Protein AF-A0A527FBK5-F1 (afdb_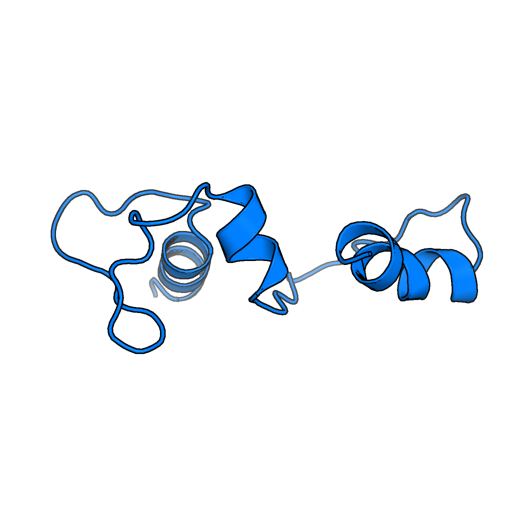monomer_lite)

Secondary structure (DSSP, 8-state):
--HHHHHHHHTTSS--SSS--EETTEETTSS-HHHHHHTS----SS----TTS-HHHHHTHHHHHH-

pLDDT: mean 90.53, std 5.86, range [68.31, 96.88]

Radius of gyration: 14.26 Å; chains: 1; bounding box: 36×31×37 Å

Foldseek 3Di:
DCPVVVLCCQLVVDPDPDDFDDDPNHTCVVDDSVVSNLVDDDDDPDDPADPPDDPVCRVCPSVVVVD

Structure (mmCIF, N/CA/C/O backbone):
data_AF-A0A527FBK5-F1
#
_entry.id   AF-A0A527FBK5-F1
#
loop_
_atom_site.group_PDB
_atom_site.id
_atom_site.type_symbol
_atom_site.label_atom_id
_atom_site.label_alt_id
_atom_site.label_comp_id
_atom_site.label_asym_id
_atom_site.label_entity_id
_atom_site.label_seq_id
_atom_site.pdbx_PDB_ins_code
_atom_site.Cartn_x
_atom_site.Cartn_y
_atom_site.Cartn_z
_atom_site.occupancy
_atom_site.B_iso_or_equiv
_atom_site.auth_seq_id
_atom_site.auth_comp_id
_atom_site.auth_asym_id
_atom_site.auth_atom_id
_atom_site.pdbx_PDB_model_num
ATOM 1 N N . SER A 1 1 ? 4.925 17.454 9.182 1.00 68.31 1 SER A N 1
ATOM 2 C CA . SER A 1 1 ? 3.462 17.671 9.073 1.00 68.31 1 SER A CA 1
ATOM 3 C C . SER A 1 1 ? 2.665 16.397 8.736 1.00 68.31 1 SER A C 1
ATOM 5 O O . SER A 1 1 ? 1.684 16.478 8.016 1.00 68.31 1 SER A O 1
ATOM 7 N N . GLY A 1 2 ? 3.028 15.209 9.249 1.00 87.75 2 GLY A N 1
ATOM 8 C CA . GLY A 1 2 ? 2.158 14.008 9.262 1.00 87.75 2 GLY A CA 1
ATOM 9 C C . GLY A 1 2 ? 1.849 13.286 7.936 1.00 87.75 2 GLY A C 1
ATOM 10 O O . GLY A 1 2 ? 1.502 12.111 7.966 1.00 87.75 2 GLY A O 1
ATOM 11 N N . LYS A 1 3 ? 2.022 13.928 6.776 1.00 92.75 3 LYS A N 1
ATOM 12 C CA . LYS A 1 3 ? 1.649 13.381 5.454 1.00 92.75 3 LYS A CA 1
ATOM 13 C C . LYS A 1 3 ? 2.251 12.007 5.144 1.00 92.75 3 LYS A C 1
ATOM 15 O O . LYS A 1 3 ? 1.530 11.087 4.778 1.00 92.75 3 LYS A O 1
ATOM 20 N N . THR A 1 4 ? 3.563 11.851 5.322 1.00 90.19 4 THR A N 1
ATOM 21 C CA . THR A 1 4 ? 4.243 10.575 5.055 1.00 90.19 4 THR A CA 1
ATOM 22 C C . THR A 1 4 ? 3.743 9.472 5.984 1.00 90.19 4 THR A C 1
ATOM 24 O O . THR A 1 4 ? 3.562 8.339 5.552 1.00 90.19 4 THR A O 1
ATOM 27 N N . THR A 1 5 ? 3.467 9.797 7.249 1.00 92.12 5 THR A N 1
ATOM 28 C CA . THR A 1 5 ? 2.891 8.844 8.204 1.00 92.12 5 THR A CA 1
ATOM 29 C C . THR A 1 5 ? 1.486 8.429 7.778 1.00 92.12 5 THR A C 1
ATOM 31 O O . THR A 1 5 ? 1.187 7.241 7.788 1.00 92.12 5 THR A O 1
ATOM 34 N N . LEU A 1 6 ? 0.654 9.376 7.327 1.00 92.69 6 LEU A N 1
ATOM 35 C CA . LEU A 1 6 ? -0.685 9.090 6.805 1.00 92.69 6 LEU A CA 1
ATOM 36 C C . LEU A 1 6 ? -0.643 8.144 5.601 1.00 92.69 6 LEU A C 1
ATOM 38 O O . LEU A 1 6 ? -1.329 7.127 5.606 1.00 92.69 6 LEU A O 1
ATOM 42 N N . LEU A 1 7 ? 0.208 8.421 4.608 1.00 92.69 7 LEU A N 1
ATOM 43 C CA . LEU A 1 7 ? 0.365 7.547 3.439 1.00 92.69 7 LEU A CA 1
ATOM 44 C C . LEU A 1 7 ? 0.836 6.137 3.826 1.00 92.69 7 LEU A C 1
ATOM 46 O O . LEU A 1 7 ? 0.351 5.144 3.285 1.00 92.69 7 LEU A O 1
ATOM 50 N N . ARG A 1 8 ? 1.739 6.031 4.810 1.00 92.19 8 ARG A N 1
ATOM 51 C CA . ARG A 1 8 ? 2.182 4.736 5.349 1.00 92.19 8 ARG A CA 1
ATOM 52 C C . ARG A 1 8 ? 1.064 3.993 6.080 1.00 92.19 8 ARG A C 1
ATOM 54 O O . ARG A 1 8 ? 1.019 2.771 5.975 1.00 92.19 8 ARG A O 1
ATOM 61 N N . MET A 1 9 ? 0.177 4.695 6.782 1.00 95.06 9 MET A N 1
ATOM 62 C CA . MET A 1 9 ? -0.981 4.082 7.438 1.00 95.06 9 MET A CA 1
ATOM 63 C C . MET A 1 9 ? -2.034 3.609 6.428 1.00 95.06 9 MET A C 1
ATOM 65 O O . MET A 1 9 ? -2.544 2.499 6.561 1.00 95.06 9 MET A O 1
ATOM 69 N N . ILE A 1 10 ? -2.291 4.385 5.367 1.00 94.00 10 ILE A N 1
ATOM 70 C CA . ILE A 1 10 ? -3.173 3.980 4.258 1.00 94.00 10 ILE A CA 1
ATOM 71 C C . ILE A 1 10 ? -2.682 2.671 3.629 1.00 94.00 10 ILE A C 1
ATOM 73 O O . ILE A 1 10 ? -3.452 1.722 3.504 1.00 94.00 10 ILE A O 1
ATOM 77 N N . ASN A 1 11 ? -1.382 2.585 3.321 1.00 92.69 11 ASN A N 1
ATOM 78 C CA . ASN A 1 11 ? -0.764 1.404 2.706 1.00 92.69 11 ASN A CA 1
ATOM 79 C C . ASN A 1 11 ? -0.444 0.261 3.702 1.00 92.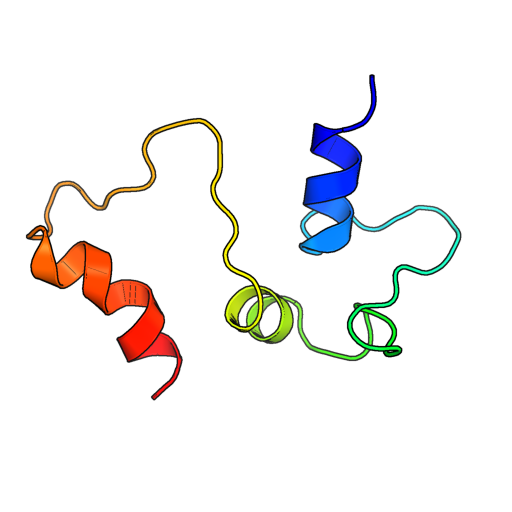69 11 ASN A C 1
ATOM 81 O O . ASN A 1 11 ? 0.258 -0.704 3.373 1.00 92.69 11 ASN A O 1
ATOM 85 N N . ARG A 1 12 ? -0.903 0.412 4.952 1.00 93.94 12 ARG A N 1
ATOM 86 C CA . ARG A 1 12 ? -0.706 -0.501 6.085 1.00 93.94 12 ARG A CA 1
ATOM 87 C C . ARG A 1 12 ? 0.749 -0.943 6.287 1.00 93.94 12 ARG A C 1
ATOM 89 O O . ARG A 1 12 ? 1.063 -2.116 6.490 1.00 93.94 12 ARG A O 1
ATOM 96 N N . LEU A 1 13 ? 1.650 0.034 6.180 1.00 91.81 13 LEU A N 1
ATOM 97 C CA . LEU A 1 13 ? 3.063 -0.055 6.569 1.00 91.81 13 LEU A CA 1
ATOM 98 C C . LEU A 1 13 ? 3.279 0.346 8.037 1.00 91.81 13 LEU A C 1
ATOM 100 O O . LEU A 1 13 ? 4.343 0.088 8.593 1.00 91.81 13 LEU A O 1
ATOM 104 N N . VAL A 1 14 ? 2.301 1.035 8.629 1.00 93.00 14 VAL A N 1
ATOM 105 C CA . VAL A 1 14 ? 2.217 1.419 10.044 1.00 93.00 14 VAL A CA 1
ATOM 106 C C . VAL A 1 14 ? 0.746 1.295 10.443 1.00 93.00 14 VAL A C 1
ATOM 108 O O . VAL A 1 14 ? -0.111 1.755 9.695 1.00 93.00 14 VAL A O 1
ATOM 111 N N . GLU A 1 15 ? 0.447 0.684 11.586 1.00 91.50 15 GLU A N 1
ATOM 112 C CA . GLU A 1 15 ? -0.925 0.614 12.107 1.00 91.50 15 GLU A CA 1
ATOM 113 C C . GLU A 1 15 ? -1.266 1.894 12.889 1.00 91.50 15 GLU A C 1
ATOM 115 O O . GLU A 1 15 ? -0.414 2.400 13.630 1.00 91.50 15 GLU A O 1
ATOM 120 N N . PRO A 1 16 ? -2.484 2.445 12.749 1.00 92.00 16 PRO A N 1
ATOM 121 C CA . PRO A 1 16 ? -2.922 3.550 13.585 1.00 92.00 16 PRO A CA 1
ATOM 122 C C . PRO A 1 16 ? -3.138 3.067 15.026 1.00 92.00 16 PRO A C 1
ATOM 124 O O . PRO A 1 16 ? -3.698 1.998 15.259 1.00 92.00 16 PRO A O 1
ATOM 127 N N . THR A 1 17 ? -2.750 3.876 16.011 1.00 92.38 17 THR A N 1
ATOM 128 C CA . THR A 1 17 ? -3.001 3.570 17.431 1.00 92.38 17 THR A CA 1
ATOM 129 C C . THR A 1 17 ? -4.498 3.555 17.760 1.00 92.38 17 THR A C 1
ATOM 131 O O . THR A 1 17 ? -4.937 2.828 18.647 1.00 92.38 17 THR A O 1
ATOM 134 N N . S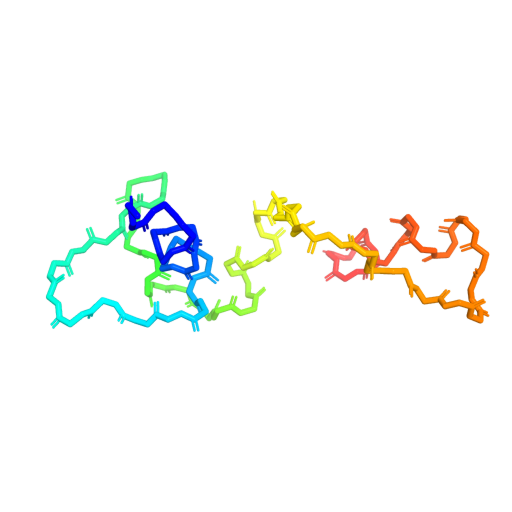ER A 1 18 ? -5.293 4.365 17.057 1.00 94.62 18 SER A N 1
ATOM 135 C CA . SER A 1 18 ? -6.745 4.445 17.209 1.00 94.62 18 SER A CA 1
ATOM 136 C C . SER A 1 18 ? -7.415 4.900 15.909 1.00 94.62 18 SER A C 1
ATOM 138 O O . SER A 1 18 ? -6.774 5.467 15.023 1.00 94.62 18 SER A O 1
ATOM 140 N N . GLY A 1 19 ? -8.722 4.654 15.800 1.00 95.00 19 GLY A N 1
ATOM 141 C CA . GLY A 1 19 ? -9.512 4.993 14.617 1.00 95.00 19 GLY A CA 1
ATOM 142 C C . GLY A 1 19 ? -9.538 3.893 13.555 1.00 95.00 19 GLY A C 1
ATOM 143 O O . GLY A 1 19 ? -9.132 2.754 13.793 1.00 95.00 19 GLY A O 1
ATOM 144 N N . ILE A 1 20 ? -10.096 4.234 12.392 1.00 95.38 20 ILE A N 1
ATOM 145 C CA . ILE A 1 20 ? -10.329 3.307 11.279 1.00 95.38 20 ILE A CA 1
ATOM 146 C C . ILE A 1 20 ? -9.967 4.013 9.974 1.00 95.38 20 ILE A C 1
ATOM 148 O O . ILE A 1 20 ? -10.393 5.145 9.745 1.00 95.38 20 ILE A O 1
ATOM 152 N N . ILE A 1 21 ? -9.225 3.327 9.105 1.00 95.44 21 ILE A N 1
ATOM 153 C CA . ILE A 1 21 ? -8.981 3.761 7.728 1.00 95.44 21 ILE A CA 1
ATOM 154 C C . ILE A 1 21 ? -9.843 2.895 6.819 1.00 95.44 21 ILE A C 1
ATOM 156 O O . ILE A 1 21 ? -9.707 1.672 6.818 1.00 95.44 21 ILE A O 1
ATOM 160 N N . LYS A 1 22 ? -10.735 3.535 6.060 1.00 95.44 22 LYS A N 1
ATOM 161 C CA . LYS A 1 22 ? -11.585 2.856 5.082 1.00 95.44 22 LYS A CA 1
ATOM 162 C C . LYS A 1 22 ? -11.092 3.124 3.665 1.00 95.44 22 LYS A C 1
ATOM 164 O O . LYS A 1 22 ? -10.842 4.276 3.319 1.00 95.44 22 LYS A O 1
ATOM 169 N N . LEU A 1 23 ? -10.993 2.070 2.867 1.00 92.62 23 LEU A N 1
ATOM 170 C CA . LEU A 1 23 ? -10.703 2.098 1.437 1.00 92.62 23 LEU A CA 1
ATOM 171 C C . LEU A 1 23 ? -11.889 1.452 0.729 1.00 92.62 23 LEU A C 1
ATOM 173 O O . LEU A 1 23 ? -12.295 0.355 1.101 1.00 92.62 23 LEU A O 1
ATOM 177 N N . ASP A 1 24 ? -12.516 2.189 -0.186 1.00 90.44 24 ASP A N 1
ATOM 178 C CA . ASP A 1 24 ? -13.753 1.772 -0.866 1.00 90.44 24 ASP A CA 1
ATOM 179 C C . ASP A 1 24 ? -14.860 1.310 0.103 1.00 90.44 24 ASP A C 1
ATOM 181 O O . ASP A 1 24 ? -15.607 0.367 -0.138 1.00 90.44 24 ASP A O 1
ATOM 185 N N . GLY A 1 25 ? -14.950 1.979 1.258 1.00 93.25 25 GLY A N 1
ATOM 186 C CA . GLY A 1 25 ? -15.927 1.680 2.309 1.00 93.25 25 GLY A CA 1
ATOM 187 C C . GLY A 1 25 ? -15.545 0.534 3.255 1.00 93.25 25 GLY A C 1
ATOM 188 O O . GLY A 1 25 ? -16.145 0.433 4.329 1.00 93.25 25 GLY A O 1
ATOM 189 N N . ALA A 1 26 ? -14.522 -0.262 2.935 1.00 92.75 26 ALA A N 1
ATOM 190 C CA . ALA A 1 26 ? -14.040 -1.366 3.761 1.00 92.75 26 ALA A CA 1
ATOM 191 C C . ALA A 1 26 ? -12.868 -0.945 4.657 1.00 92.75 26 ALA A C 1
ATOM 193 O O . ALA A 1 26 ? -11.995 -0.185 4.247 1.00 92.75 26 ALA A O 1
ATOM 194 N N . ASP A 1 27 ? -12.824 -1.450 5.890 1.00 95.19 27 ASP A N 1
ATOM 195 C CA . ASP A 1 27 ? -11.665 -1.276 6.773 1.00 95.19 27 ASP A CA 1
ATOM 196 C C . ASP A 1 27 ? -10.412 -1.869 6.110 1.00 95.19 27 ASP A C 1
ATOM 198 O O . ASP A 1 27 ? -10.428 -3.026 5.687 1.00 95.19 27 ASP A O 1
ATOM 202 N N . ASN A 1 28 ? -9.313 -1.115 6.030 1.00 94.44 28 ASN A N 1
ATOM 203 C CA . ASN A 1 28 ? -8.086 -1.591 5.388 1.00 94.44 28 ASN A CA 1
ATOM 204 C C . ASN A 1 28 ? -7.427 -2.776 6.124 1.00 94.44 28 ASN A C 1
ATOM 206 O O . ASN A 1 28 ? -6.521 -3.402 5.573 1.00 94.44 28 ASN A O 1
ATOM 210 N N . ARG A 1 29 ? -7.878 -3.109 7.341 1.00 94.12 29 ARG A N 1
ATOM 211 C CA . ARG A 1 29 ? -7.489 -4.302 8.115 1.00 94.12 29 ARG A CA 1
ATOM 212 C C . ARG A 1 29 ? -8.275 -5.560 7.736 1.00 94.12 29 ARG A C 1
ATOM 214 O O . ARG A 1 29 ? -7.893 -6.643 8.162 1.00 94.12 29 ARG A O 1
ATOM 221 N N . SER A 1 30 ? -9.334 -5.435 6.931 1.00 93.38 30 SER A N 1
ATOM 222 C CA . SER A 1 30 ? -10.170 -6.567 6.493 1.00 93.38 30 SER A CA 1
ATOM 223 C C . SER A 1 30 ? -9.467 -7.531 5.527 1.00 93.38 30 SER A C 1
ATOM 225 O O . SER A 1 30 ? -9.901 -8.669 5.386 1.00 93.38 30 SER A O 1
ATOM 227 N N . LEU A 1 31 ? -8.367 -7.102 4.899 1.00 90.81 31 LEU A N 1
ATOM 228 C CA . LEU A 1 31 ? -7.559 -7.908 3.979 1.00 90.81 31 LEU A CA 1
ATOM 229 C C . LEU A 1 31 ? -6.161 -8.182 4.553 1.00 90.81 31 LEU A C 1
ATOM 231 O O . LEU A 1 31 ? -5.660 -7.410 5.377 1.00 90.81 31 LEU A O 1
ATOM 235 N N . PRO A 1 32 ? -5.437 -9.213 4.099 1.00 92.75 32 PRO A N 1
ATOM 236 C CA . PRO A 1 32 ? -3.998 -9.309 4.310 1.00 92.75 32 PRO A CA 1
ATOM 237 C C . PRO A 1 32 ? -3.263 -8.103 3.703 1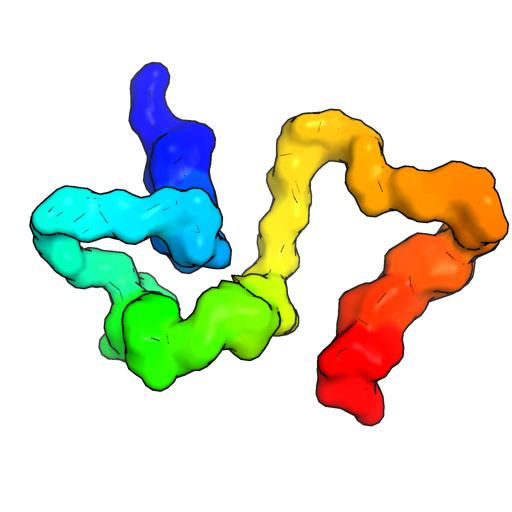.00 92.75 32 PRO A C 1
ATOM 239 O O . PRO A 1 32 ? -3.600 -7.614 2.627 1.00 92.75 32 PRO A O 1
ATOM 242 N N . GLY A 1 33 ? -2.220 -7.609 4.374 1.00 92.50 33 GLY A N 1
ATOM 243 C CA . GLY A 1 33 ? -1.565 -6.358 3.971 1.00 92.50 33 GLY A CA 1
ATOM 244 C C . GLY A 1 33 ? -0.911 -6.417 2.587 1.00 92.50 33 GLY A C 1
ATOM 245 O O . GLY A 1 33 ? -0.797 -5.393 1.920 1.00 92.50 33 GLY A O 1
ATOM 246 N N . TYR A 1 34 ? -0.485 -7.600 2.134 1.00 91.00 34 TYR A N 1
ATOM 247 C CA . TYR A 1 34 ? 0.064 -7.770 0.787 1.00 91.00 34 TYR A CA 1
ATOM 248 C C . TYR A 1 34 ? -1.023 -7.703 -0.297 1.00 91.00 34 TYR A C 1
ATOM 250 O O . TYR A 1 34 ? -0.737 -7.192 -1.374 1.00 91.00 34 TYR A O 1
ATOM 258 N N . GLU A 1 35 ? -2.247 -8.162 -0.021 1.00 92.00 35 GLU A N 1
ATOM 259 C CA . GLU A 1 35 ? -3.381 -8.058 -0.954 1.0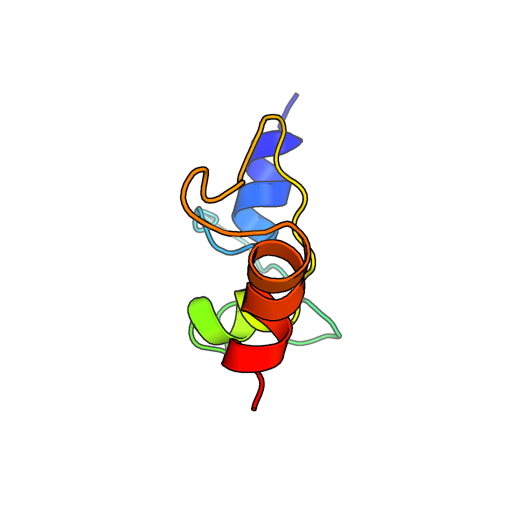0 92.00 35 GLU A CA 1
ATOM 260 C C . GLU A 1 35 ? -3.835 -6.612 -1.063 1.00 92.00 35 GLU A C 1
ATOM 262 O O . GLU A 1 35 ? -3.959 -6.085 -2.166 1.00 92.00 35 GLU A O 1
ATOM 267 N N . LEU A 1 36 ? -3.939 -5.925 0.080 1.00 93.56 36 LEU A N 1
ATOM 268 C CA . LEU A 1 36 ? -4.218 -4.495 0.108 1.00 93.56 36 LEU A CA 1
ATOM 269 C C . LEU A 1 36 ? -3.214 -3.715 -0.755 1.00 93.56 36 LEU A C 1
ATOM 271 O O . LEU A 1 36 ? -3.604 -2.936 -1.620 1.00 93.56 36 LEU A O 1
ATOM 275 N N . ARG A 1 37 ? -1.911 -3.964 -0.576 1.00 92.44 37 ARG A N 1
ATOM 276 C CA . ARG A 1 37 ? -0.848 -3.289 -1.339 1.00 92.44 37 ARG A CA 1
ATOM 277 C C . ARG A 1 37 ? -0.897 -3.561 -2.841 1.00 92.44 37 ARG A C 1
ATOM 279 O O . ARG A 1 37 ? -0.450 -2.719 -3.608 1.00 92.44 37 ARG A O 1
ATOM 286 N N . ARG A 1 38 ? -1.432 -4.704 -3.274 1.00 91.12 38 ARG A N 1
ATOM 287 C CA . ARG A 1 38 ? -1.618 -5.015 -4.700 1.00 91.12 38 ARG A CA 1
ATOM 288 C C . ARG A 1 38 ? -2.743 -4.196 -5.338 1.00 91.12 38 ARG A C 1
ATOM 290 O O . ARG A 1 38 ? -2.686 -3.951 -6.536 1.00 91.12 38 ARG A O 1
ATOM 297 N N . SER A 1 39 ? -3.713 -3.734 -4.546 1.00 89.00 39 SER A N 1
ATOM 298 C CA . SER A 1 39 ? -4.793 -2.847 -5.007 1.00 89.00 39 SER A CA 1
ATOM 299 C C . SER A 1 39 ? -4.405 -1.361 -5.070 1.00 89.00 39 SER A C 1
ATOM 301 O O . SER A 1 39 ? -5.155 -0.558 -5.619 1.00 89.00 39 SER A O 1
ATOM 303 N N . ILE A 1 40 ? -3.236 -0.973 -4.538 1.00 91.06 40 ILE A N 1
ATOM 304 C CA . ILE A 1 40 ? -2.820 0.432 -4.406 1.00 91.06 40 ILE A CA 1
ATOM 305 C C . ILE A 1 40 ? -1.495 0.679 -5.133 1.00 91.06 40 ILE A C 1
ATOM 307 O O . ILE A 1 40 ? -0.449 0.145 -4.766 1.00 91.06 40 ILE A O 1
ATOM 311 N N . GLY A 1 41 ? -1.505 1.590 -6.107 1.00 89.50 41 GLY A N 1
ATOM 312 C CA . GLY A 1 41 ? -0.279 2.137 -6.688 1.00 89.50 41 GLY A CA 1
ATOM 313 C C . GLY A 1 41 ? 0.402 3.118 -5.729 1.00 89.50 41 GLY A C 1
ATOM 314 O O . GLY A 1 41 ? -0.020 4.267 -5.617 1.00 89.50 41 GLY A O 1
ATOM 315 N N . TYR A 1 42 ? 1.461 2.688 -5.038 1.00 88.75 42 TYR A N 1
ATOM 316 C CA . TYR A 1 42 ? 2.204 3.531 -4.093 1.00 88.75 42 TYR A CA 1
ATOM 317 C C . TYR A 1 42 ? 3.565 3.965 -4.656 1.00 88.75 42 TYR A C 1
ATOM 319 O O . TYR A 1 42 ? 4.510 3.179 -4.712 1.00 88.75 42 TYR A O 1
ATOM 327 N N . ALA A 1 43 ? 3.676 5.239 -5.040 1.00 86.50 43 ALA A N 1
ATOM 328 C CA . ALA A 1 43 ? 4.923 5.843 -5.505 1.00 86.50 43 ALA A CA 1
ATOM 329 C C . ALA A 1 43 ? 5.701 6.457 -4.327 1.00 86.50 43 ALA A C 1
ATOM 331 O O . ALA A 1 43 ? 5.349 7.522 -3.816 1.00 86.50 43 ALA A O 1
ATOM 332 N N . ILE A 1 44 ? 6.756 5.773 -3.877 1.00 79.00 44 ILE A N 1
ATOM 333 C CA . ILE A 1 44 ? 7.659 6.294 -2.841 1.00 79.00 44 ILE A CA 1
ATOM 334 C C . ILE A 1 44 ? 8.605 7.361 -3.393 1.00 79.00 44 ILE A C 1
ATOM 336 O O . ILE A 1 44 ? 8.962 7.357 -4.567 1.00 79.00 44 ILE A O 1
ATOM 340 N N . GLN A 1 45 ? 9.061 8.252 -2.513 1.00 75.38 45 GLN A N 1
ATOM 341 C CA . GLN A 1 45 ? 10.173 9.148 -2.820 1.00 75.38 45 GLN A CA 1
ATOM 342 C C . GLN A 1 45 ? 11.473 8.327 -2.898 1.00 75.38 45 GLN A C 1
ATOM 344 O O . GLN A 1 45 ? 11.847 7.685 -1.918 1.00 75.38 45 GLN A O 1
ATOM 349 N N . GLY A 1 46 ? 12.142 8.335 -4.056 1.00 73.56 46 GLY A N 1
ATOM 350 C CA . GLY A 1 46 ? 13.382 7.590 -4.318 1.00 73.56 46 GLY A CA 1
ATOM 351 C C . GLY A 1 46 ? 13.268 6.583 -5.471 1.00 73.56 46 GLY A C 1
ATOM 352 O O . GLY A 1 46 ? 12.216 6.446 -6.093 1.00 73.56 46 GLY A O 1
ATOM 353 N N . HIS A 1 47 ? 14.362 5.878 -5.775 1.00 70.88 47 HIS A N 1
ATOM 354 C CA . HIS A 1 47 ? 14.405 4.876 -6.846 1.00 70.88 47 HIS A CA 1
ATOM 355 C C . HIS A 1 47 ? 14.108 3.476 -6.289 1.00 70.88 47 HIS A C 1
ATOM 357 O O . HIS A 1 47 ? 14.862 2.959 -5.471 1.00 70.88 47 HIS A O 1
ATOM 363 N N . GLY A 1 48 ? 13.013 2.859 -6.741 1.00 80.06 48 GLY A N 1
ATOM 364 C CA . GLY A 1 48 ? 12.606 1.491 -6.391 1.00 80.06 48 GLY A CA 1
ATOM 365 C C . GLY A 1 48 ? 12.757 0.513 -7.556 1.00 80.06 48 GLY A C 1
ATOM 366 O O . GLY A 1 48 ? 11.839 -0.255 -7.824 1.00 80.06 48 GLY A O 1
ATOM 367 N N . LEU A 1 49 ? 13.863 0.596 -8.302 1.00 89.56 49 LEU A N 1
ATOM 368 C CA . LEU A 1 49 ? 14.117 -0.263 -9.462 1.00 89.56 49 LEU A CA 1
ATOM 369 C C . LEU A 1 49 ? 15.039 -1.423 -9.090 1.00 89.56 49 LEU A C 1
ATOM 371 O O . LEU A 1 49 ? 15.971 -1.261 -8.304 1.00 89.56 49 LEU A O 1
ATOM 375 N N . PHE A 1 50 ? 14.817 -2.579 -9.707 1.00 91.81 50 PHE A N 1
ATOM 376 C CA . PHE A 1 50 ? 15.739 -3.707 -9.660 1.00 91.81 50 PHE A CA 1
ATOM 377 C C . PHE A 1 50 ? 16.836 -3.480 -10.712 1.00 91.81 50 PHE A C 1
ATOM 379 O O . PHE A 1 50 ? 16.556 -3.611 -11.907 1.00 91.81 50 PHE A O 1
ATOM 386 N N . PRO A 1 51 ? 18.079 -3.145 -10.312 1.00 92.62 51 PRO A N 1
ATOM 387 C CA . PRO A 1 51 ? 19.115 -2.681 -11.243 1.00 92.62 51 PRO A CA 1
ATOM 388 C C . PRO A 1 51 ? 19.611 -3.775 -12.198 1.00 92.62 51 PRO A C 1
ATOM 390 O O . PRO A 1 51 ? 20.163 -3.481 -13.249 1.00 92.62 51 PRO A O 1
ATOM 393 N N . HIS A 1 52 ? 19.397 -5.041 -11.842 1.00 96.00 52 HIS A N 1
ATOM 394 C CA . HIS A 1 52 ? 19.746 -6.212 -12.647 1.00 96.00 52 HIS A CA 1
ATOM 395 C C . HIS A 1 52 ? 18.625 -6.636 -13.615 1.00 96.00 52 HIS A C 1
ATOM 397 O O . HIS A 1 52 ? 18.735 -7.677 -14.258 1.00 96.00 52 HIS A O 1
ATOM 403 N N . ARG A 1 53 ? 17.523 -5.877 -13.688 1.00 95.62 53 ARG A N 1
ATOM 404 C CA . ARG A 1 53 ? 16.373 -6.158 -14.555 1.00 95.62 53 ARG A CA 1
ATOM 405 C C . ARG A 1 53 ? 16.254 -5.111 -15.654 1.00 95.62 53 ARG A C 1
ATOM 407 O O . ARG A 1 53 ? 16.556 -3.939 -15.449 1.00 95.62 53 ARG A O 1
ATOM 414 N N . THR A 1 54 ? 15.733 -5.520 -16.805 1.00 96.88 54 THR A N 1
ATOM 415 C CA . THR A 1 54 ? 15.379 -4.594 -17.885 1.00 96.88 54 THR A CA 1
ATOM 416 C C . THR A 1 54 ? 14.230 -3.669 -17.471 1.00 96.88 54 THR A C 1
ATOM 418 O O . THR A 1 54 ? 13.517 -3.918 -16.492 1.00 96.88 54 THR A O 1
ATOM 421 N N . VAL A 1 55 ? 14.006 -2.601 -18.243 1.00 94.62 55 VAL A N 1
ATOM 422 C CA . VAL A 1 55 ? 12.846 -1.711 -18.060 1.00 94.62 55 VAL A CA 1
ATOM 423 C C . VAL A 1 55 ? 11.538 -2.506 -18.121 1.00 94.62 55 VAL A C 1
ATOM 425 O O . VAL A 1 55 ? 10.706 -2.381 -17.225 1.00 94.62 55 VAL A O 1
ATOM 428 N N . ALA A 1 56 ? 11.395 -3.388 -19.116 1.00 96.12 56 ALA A N 1
ATOM 429 C CA . ALA A 1 56 ? 10.216 -4.241 -19.268 1.00 96.12 56 ALA A CA 1
ATOM 430 C C . ALA A 1 56 ? 9.997 -5.145 -18.044 1.00 96.12 56 ALA A C 1
ATOM 432 O O . ALA A 1 56 ? 8.885 -5.236 -17.534 1.00 96.12 56 ALA A O 1
ATOM 433 N N . GLN A 1 57 ? 11.062 -5.759 -17.522 1.00 95.75 57 GLN A N 1
ATOM 434 C CA . GLN A 1 57 ? 10.994 -6.602 -16.326 1.00 95.75 57 GLN A CA 1
ATOM 435 C C . GLN A 1 57 ? 10.648 -5.808 -15.055 1.00 95.75 57 GLN A C 1
ATOM 437 O O . GLN A 1 57 ? 9.943 -6.322 -14.190 1.00 95.75 57 GLN A O 1
ATOM 442 N N . ASN A 1 58 ? 11.115 -4.561 -14.921 1.00 93.50 58 ASN A N 1
ATOM 443 C CA . ASN A 1 58 ? 10.715 -3.690 -13.813 1.00 93.50 58 ASN A CA 1
ATOM 444 C C . ASN A 1 58 ? 9.216 -3.359 -13.891 1.00 93.50 58 ASN A C 1
ATOM 446 O O . ASN A 1 58 ? 8.503 -3.585 -12.914 1.00 93.50 58 ASN A O 1
ATOM 450 N N . ILE A 1 59 ? 8.729 -2.923 -15.060 1.00 92.00 59 ILE A N 1
ATOM 451 C CA . ILE A 1 59 ? 7.311 -2.594 -15.297 1.00 92.00 59 ILE A CA 1
ATOM 452 C C . ILE A 1 59 ? 6.406 -3.814 -15.066 1.00 92.00 59 ILE A C 1
ATOM 454 O O . ILE A 1 59 ? 5.363 -3.698 -14.427 1.00 92.00 59 ILE A O 1
ATOM 458 N N . ALA A 1 60 ? 6.823 -4.998 -15.522 1.00 94.00 60 ALA A N 1
ATOM 459 C CA . ALA A 1 60 ? 6.047 -6.232 -15.404 1.00 94.00 60 ALA A CA 1
ATOM 460 C C . ALA A 1 60 ? 5.971 -6.801 -13.975 1.00 94.00 60 ALA A C 1
ATOM 462 O O . ALA A 1 60 ? 5.197 -7.726 -13.739 1.00 94.00 60 ALA A O 1
ATOM 463 N N . THR A 1 61 ? 6.728 -6.263 -13.008 1.00 90.88 61 THR A N 1
ATOM 464 C CA . THR A 1 61 ? 6.795 -6.821 -11.645 1.00 90.88 61 THR A CA 1
ATOM 465 C C . THR A 1 61 ? 5.422 -6.904 -10.978 1.00 90.88 61 THR A C 1
ATOM 467 O O . THR A 1 61 ? 5.106 -7.928 -10.385 1.00 90.88 61 THR A O 1
ATOM 470 N N . VAL A 1 62 ? 4.605 -5.849 -11.062 1.00 87.75 62 VAL A N 1
ATOM 471 C CA . VAL A 1 62 ? 3.267 -5.848 -10.448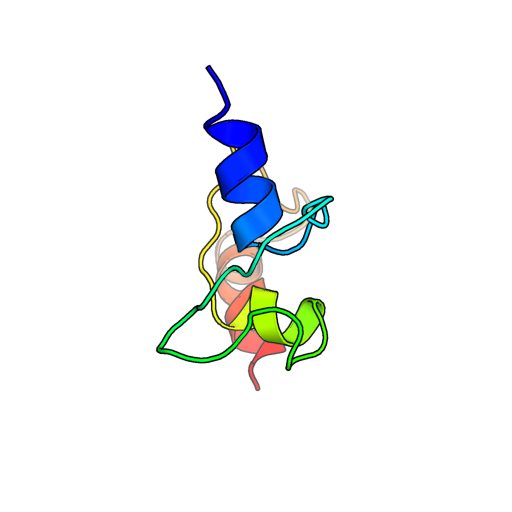 1.00 87.75 62 VAL A CA 1
ATOM 472 C C . VAL A 1 62 ? 2.261 -6.672 -11.261 1.00 87.75 62 VAL A C 1
ATOM 474 O O . VAL A 1 62 ? 1.622 -7.517 -10.641 1.00 87.75 62 VAL A O 1
ATOM 477 N N . PRO A 1 63 ? 2.147 -6.524 -12.601 1.00 89.06 63 PRO A N 1
ATOM 478 C CA . PRO A 1 63 ? 1.295 -7.391 -13.419 1.00 89.06 63 PRO A CA 1
ATOM 479 C C . PRO A 1 63 ? 1.500 -8.885 -13.144 1.00 89.06 63 PRO A C 1
ATOM 481 O O . PRO A 1 63 ? 0.542 -9.576 -12.837 1.00 89.06 63 PRO A O 1
ATOM 484 N N . VAL A 1 64 ? 2.749 -9.365 -13.103 1.00 89.69 64 VAL A N 1
ATOM 485 C CA . VAL A 1 64 ? 3.057 -10.783 -12.825 1.00 89.69 64 VAL A CA 1
ATOM 486 C C . VAL A 1 64 ? 2.577 -11.243 -11.439 1.00 89.69 64 VAL A C 1
ATOM 488 O O . VAL A 1 64 ? 2.260 -12.413 -11.252 1.00 89.69 64 VAL A O 1
ATOM 491 N N . LEU A 1 65 ? 2.520 -10.349 -10.447 1.00 85.00 65 LEU A N 1
ATOM 492 C CA . LEU A 1 65 ? 2.039 -10.676 -9.099 1.00 85.00 65 LEU A CA 1
ATOM 493 C C . LEU A 1 65 ? 0.509 -10.723 -8.993 1.00 85.00 65 LEU A C 1
ATOM 495 O O . LEU A 1 65 ? -0.002 -11.244 -7.997 1.00 85.00 65 LEU A O 1
ATOM 499 N N . LEU A 1 66 ? -0.206 -10.141 -9.955 1.00 85.00 66 LEU A N 1
ATOM 500 C CA . LEU A 1 66 ? -1.668 -10.119 -9.996 1.00 85.00 66 LEU A CA 1
ATOM 501 C C . LEU A 1 66 ? -2.258 -11.347 -10.708 1.00 85.00 66 LEU A C 1
ATOM 503 O O . LEU A 1 66 ? -3.434 -11.633 -10.493 1.00 85.00 66 LEU A O 1
ATOM 507 N N . GLY A 1 67 ? -1.437 -12.093 -11.456 1.00 82.44 67 GLY A N 1
ATOM 508 C CA . GLY A 1 67 ? -1.867 -13.190 -12.332 1.00 82.44 67 GLY A CA 1
ATOM 509 C C . GLY A 1 67 ? -2.136 -12.705 -13.749 1.00 82.44 67 GLY A C 1
ATOM 510 O O . GLY A 1 67 ? -2.856 -13.431 -14.463 1.00 82.44 67 GLY A O 1
#

Sequence (67 aa):
SGKTTLLRMINRLVEPTSGIIKLDGADNRSLPGYELRRSIGYAIQGHGLFPHRTVAQNIATVPVLLG